Protein AF-A0A7W7CT86-F1 (afdb_monomer)

Secondary structure (DSSP, 8-state):
--------HHHHHHHHHHHHHHHHHHHHHHHHHHHH-GGG---HHHHHHHHHHHHHHHHHHHHHHHHHHHHHHHHH----------

Sequence (86 aa):
MAATAQPDVPAGFANASRALVAAAADLVIGVQRRVIGDANIRTARDNAWAATLEDRARNEARAELTREVAALVARRSPRRHLTPTR

Foldseek 3Di:
DDDDPDPPVVVVVVVVVVVVVVVVVVVVVVVCCVPQNPVRDQDPVNVVVVVVVVVVVVVVVVVVVVVVVVVVVVVPDDPPPPPPDD

Organism: NCBI:txid882441

Mean predicted aligned error: 14.06 Å

Structure (mmCIF, N/CA/C/O backbone):
data_AF-A0A7W7CT86-F1
#
_entry.id   AF-A0A7W7CT86-F1
#
loop_
_atom_site.group_PDB
_atom_site.id
_atom_site.type_symbol
_atom_site.label_atom_id
_atom_site.label_alt_id
_atom_site.label_comp_id
_atom_site.label_asym_id
_atom_site.label_entity_id
_atom_site.label_seq_id
_atom_site.pdbx_PDB_ins_code
_atom_site.Cartn_x
_atom_site.Cartn_y
_atom_site.Cartn_z
_atom_site.occupancy
_atom_site.B_iso_or_equiv
_atom_site.auth_seq_id
_atom_site.auth_comp_id
_atom_site.auth_asym_id
_atom_site.auth_atom_id
_atom_site.pdbx_PDB_model_num
ATOM 1 N N . MET A 1 1 ? 7.830 -17.278 -53.702 1.00 40.91 1 MET A N 1
ATOM 2 C CA . MET A 1 1 ? 7.360 -15.956 -53.236 1.00 40.91 1 MET A CA 1
ATOM 3 C C . MET A 1 1 ? 7.302 -15.997 -51.719 1.00 40.91 1 MET A C 1
ATOM 5 O O . MET A 1 1 ? 6.468 -16.713 -51.186 1.00 40.91 1 MET A O 1
ATOM 9 N N . ALA A 1 2 ? 8.242 -15.344 -51.035 1.00 43.47 2 ALA A N 1
ATOM 10 C CA . ALA A 1 2 ? 8.249 -15.279 -49.575 1.00 43.47 2 ALA A CA 1
ATOM 11 C C . ALA A 1 2 ? 7.283 -14.176 -49.124 1.00 43.47 2 ALA A C 1
ATOM 13 O O . ALA A 1 2 ? 7.429 -13.029 -49.542 1.00 43.47 2 ALA A O 1
ATOM 14 N N . ALA A 1 3 ? 6.288 -14.533 -48.312 1.00 48.59 3 ALA A N 1
ATOM 15 C CA . ALA A 1 3 ? 5.426 -13.565 -47.652 1.00 48.59 3 ALA A CA 1
ATOM 16 C C . ALA A 1 3 ? 6.270 -12.772 -46.649 1.00 48.59 3 ALA A C 1
ATOM 18 O O . ALA A 1 3 ? 6.819 -13.333 -45.701 1.00 48.59 3 ALA A O 1
ATOM 19 N N . THR A 1 4 ? 6.401 -11.469 -46.873 1.00 51.03 4 THR A N 1
ATOM 20 C CA . THR A 1 4 ? 6.932 -10.543 -45.877 1.00 51.03 4 THR A CA 1
ATOM 21 C C . THR A 1 4 ? 5.994 -10.570 -44.674 1.00 51.03 4 THR A C 1
ATOM 23 O O . THR A 1 4 ? 4.853 -10.122 -44.777 1.00 51.03 4 THR A O 1
ATOM 26 N N . ALA A 1 5 ? 6.453 -11.131 -43.552 1.00 60.12 5 ALA A N 1
ATOM 27 C CA . ALA A 1 5 ? 5.768 -11.025 -42.272 1.00 60.12 5 ALA A CA 1
ATOM 28 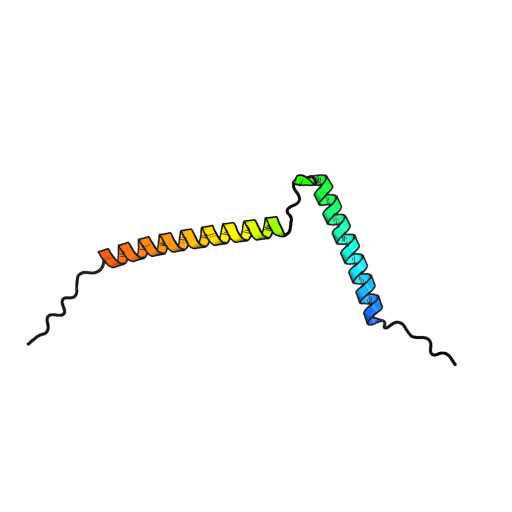C C . ALA A 1 5 ? 5.694 -9.538 -41.907 1.00 60.12 5 ALA A C 1
ATOM 30 O O . 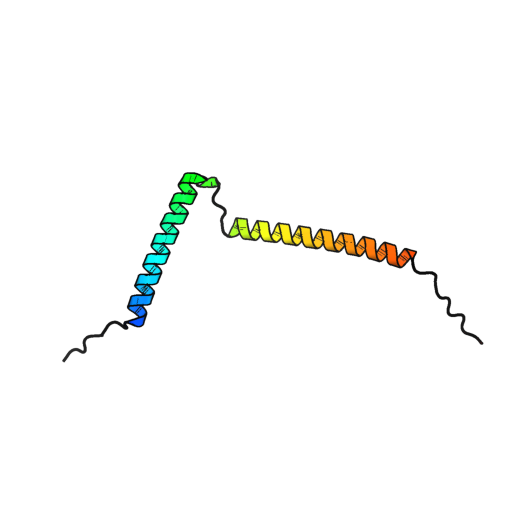ALA A 1 5 ? 6.672 -8.937 -41.464 1.00 60.12 5 ALA A O 1
ATOM 31 N N . GLN A 1 6 ? 4.551 -8.922 -42.192 1.00 59.88 6 GLN A N 1
ATOM 32 C CA . GLN A 1 6 ? 4.285 -7.548 -41.813 1.00 59.88 6 GLN A CA 1
ATOM 33 C C . GLN A 1 6 ? 4.255 -7.515 -40.280 1.00 59.88 6 GLN A C 1
ATOM 35 O O . GLN A 1 6 ? 3.554 -8.341 -39.690 1.00 59.88 6 GLN A O 1
ATOM 40 N N . PRO A 1 7 ? 5.038 -6.647 -39.614 1.00 58.81 7 PRO A N 1
ATOM 41 C CA . PRO A 1 7 ? 4.986 -6.567 -38.166 1.00 58.81 7 PRO A CA 1
ATOM 42 C C . PRO A 1 7 ? 3.555 -6.211 -37.779 1.00 58.81 7 PRO A C 1
ATOM 44 O O . PRO A 1 7 ? 2.988 -5.266 -38.331 1.00 58.81 7 PRO A O 1
ATOM 47 N N . ASP A 1 8 ? 2.972 -6.975 -36.857 1.00 64.00 8 ASP A N 1
ATOM 48 C CA . ASP A 1 8 ? 1.687 -6.635 -36.260 1.00 64.00 8 ASP A CA 1
ATOM 49 C C . ASP A 1 8 ? 1.839 -5.246 -35.623 1.00 64.00 8 ASP A C 1
ATOM 51 O O . ASP A 1 8 ? 2.408 -5.077 -34.543 1.00 64.00 8 ASP A O 1
ATOM 55 N N . VAL A 1 9 ? 1.381 -4.219 -36.338 1.00 63.03 9 VAL A N 1
ATOM 56 C CA . VAL A 1 9 ? 1.467 -2.802 -35.962 1.00 63.03 9 VAL A CA 1
ATOM 57 C C . VAL A 1 9 ? 0.991 -2.547 -34.517 1.00 63.03 9 VAL A C 1
ATOM 59 O O . VAL A 1 9 ? 1.642 -1.762 -33.820 1.00 63.03 9 VAL A O 1
ATOM 62 N N . PRO A 1 10 ? -0.045 -3.241 -33.989 1.00 64.38 10 PRO A N 1
ATOM 63 C CA . PRO A 1 10 ? -0.442 -3.117 -32.584 1.00 64.38 10 PRO A CA 1
ATOM 64 C C . PRO A 1 10 ? 0.657 -3.527 -31.589 1.00 64.38 10 PRO A C 1
ATOM 66 O O . PRO A 1 10 ? 0.812 -2.899 -30.540 1.00 64.38 10 PRO A O 1
ATOM 69 N N . ALA A 1 11 ? 1.458 -4.547 -31.917 1.00 73.38 11 ALA A N 1
ATOM 70 C CA . ALA A 1 11 ? 2.566 -4.997 -31.078 1.00 73.38 11 ALA A CA 1
ATOM 71 C C . ALA A 1 11 ? 3.736 -3.998 -31.096 1.00 73.38 11 ALA A C 1
ATOM 73 O O . ALA A 1 11 ? 4.386 -3.796 -30.069 1.00 73.38 11 ALA A O 1
ATOM 74 N N . GLY A 1 12 ? 3.964 -3.321 -32.227 1.00 77.38 12 GLY A N 1
ATOM 75 C CA . GLY A 1 12 ? 4.987 -2.281 -32.366 1.00 77.38 12 GLY A CA 1
ATOM 76 C C . GLY A 1 12 ? 4.750 -1.084 -31.440 1.00 77.38 12 GLY A C 1
ATOM 77 O O . GLY A 1 12 ? 5.648 -0.701 -30.687 1.00 77.38 12 GLY A O 1
ATOM 78 N N . PHE A 1 13 ? 3.526 -0.545 -31.424 1.00 82.75 13 PHE A N 1
ATOM 79 C CA . PHE A 1 13 ? 3.166 0.557 -30.524 1.00 82.75 13 PHE A CA 1
ATOM 80 C C . PHE A 1 13 ? 3.241 0.146 -29.053 1.00 82.75 13 PHE A C 1
ATOM 82 O O . PHE A 1 13 ? 3.850 0.856 -28.257 1.00 82.75 13 PHE A O 1
ATOM 89 N N . ALA A 1 14 ? 2.706 -1.025 -28.694 1.00 87.94 14 ALA A N 1
ATOM 90 C CA . ALA A 1 14 ? 2.783 -1.522 -27.323 1.00 87.94 14 ALA A CA 1
ATOM 91 C C . ALA A 1 14 ? 4.237 -1.678 -26.840 1.00 87.94 14 ALA A C 1
ATOM 93 O O . ALA A 1 14 ? 4.545 -1.369 -25.689 1.00 87.94 14 ALA A O 1
ATOM 94 N N . ASN A 1 15 ? 5.148 -2.119 -27.709 1.00 88.81 15 ASN A N 1
ATOM 95 C CA . ASN A 1 15 ? 6.563 -2.262 -27.369 1.00 88.81 15 ASN A CA 1
ATOM 96 C C . ASN A 1 15 ? 7.262 -0.909 -27.201 1.00 88.81 15 ASN A C 1
ATOM 98 O O . ASN A 1 15 ? 7.980 -0.725 -26.219 1.00 88.81 15 ASN A O 1
ATOM 102 N N . ALA A 1 16 ? 7.006 0.050 -28.095 1.00 88.62 16 ALA A N 1
ATOM 103 C CA . ALA A 1 16 ? 7.530 1.408 -27.963 1.00 88.62 16 ALA A CA 1
ATOM 104 C C . ALA A 1 16 ? 7.029 2.084 -26.674 1.00 88.62 16 ALA A C 1
ATOM 106 O O . ALA A 1 16 ? 7.814 2.677 -25.935 1.00 88.62 16 ALA A O 1
ATOM 107 N N . SER A 1 17 ? 5.742 1.927 -26.348 1.00 88.50 17 SER A N 1
ATOM 108 C CA . SER A 1 17 ? 5.169 2.434 -25.100 1.00 88.50 17 SER A CA 1
ATOM 109 C C . SER A 1 17 ? 5.797 1.781 -23.867 1.00 88.50 17 SER A C 1
ATOM 111 O O . SER A 1 17 ? 6.146 2.488 -22.927 1.00 88.50 17 SER A O 1
ATOM 113 N N . ARG A 1 18 ? 6.003 0.455 -23.861 1.00 90.31 18 ARG A N 1
ATOM 114 C CA . ARG A 1 18 ? 6.692 -0.232 -22.752 1.00 90.31 18 ARG A CA 1
ATOM 115 C C . ARG A 1 18 ? 8.129 0.250 -22.584 1.00 90.31 18 ARG A C 1
ATOM 117 O O . ARG A 1 18 ? 8.553 0.455 -21.452 1.00 90.31 18 ARG A O 1
ATOM 124 N N . ALA A 1 19 ? 8.854 0.459 -23.682 1.00 95.88 19 ALA A N 1
ATOM 125 C CA . ALA A 1 19 ? 10.220 0.973 -23.642 1.00 95.88 19 ALA A CA 1
ATOM 126 C C . ALA A 1 19 ? 10.274 2.388 -23.049 1.00 95.88 19 ALA A C 1
ATOM 128 O O . ALA A 1 19 ? 11.104 2.661 -22.185 1.00 95.88 19 ALA A O 1
ATOM 129 N N . LEU A 1 20 ? 9.346 3.264 -23.447 1.00 95.81 20 LEU A N 1
ATOM 130 C CA . LEU A 1 20 ? 9.229 4.604 -22.874 1.00 95.81 20 LEU A CA 1
ATOM 131 C C . LEU A 1 20 ? 8.920 4.554 -21.371 1.00 95.81 20 LEU A C 1
ATOM 133 O O . LEU A 1 20 ? 9.552 5.263 -20.591 1.00 95.81 20 LEU A O 1
ATOM 137 N N . VAL A 1 21 ? 7.972 3.706 -20.960 1.00 95.88 21 VAL A N 1
ATOM 138 C CA . VAL A 1 21 ? 7.615 3.534 -19.544 1.00 95.88 21 VAL A CA 1
ATOM 139 C C . VAL A 1 21 ? 8.800 3.001 -18.737 1.00 95.88 21 VAL A C 1
ATOM 141 O O . VAL A 1 21 ? 9.053 3.505 -17.646 1.00 95.88 21 VAL A O 1
ATOM 144 N N . ALA A 1 22 ? 9.552 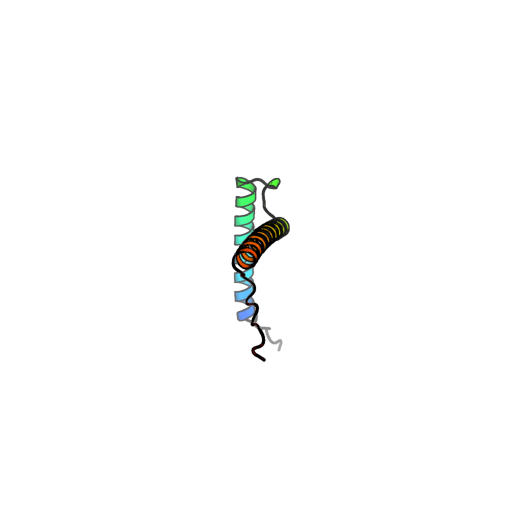2.036 -19.272 1.00 94.50 22 ALA A N 1
ATOM 145 C CA . AL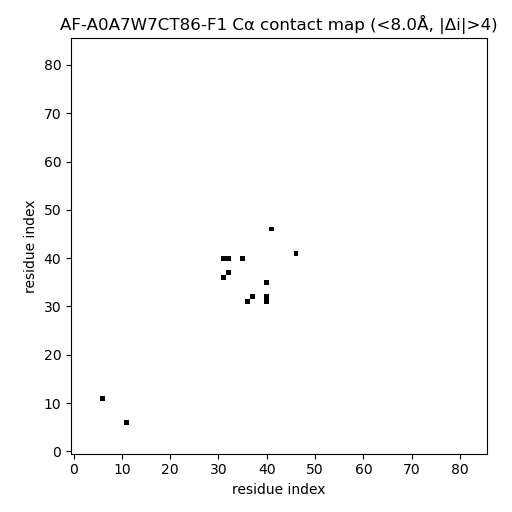A A 1 22 ? 10.755 1.516 -18.627 1.00 94.50 22 ALA A CA 1
ATOM 146 C C . ALA A 1 22 ? 11.814 2.616 -18.444 1.00 94.50 22 ALA A C 1
ATOM 148 O O . ALA A 1 22 ? 12.297 2.819 -17.334 1.00 94.50 22 ALA A O 1
ATOM 149 N N . ALA A 1 23 ? 12.087 3.400 -19.492 1.00 96.12 23 ALA A N 1
ATOM 150 C CA . ALA A 1 23 ? 13.034 4.511 -19.420 1.00 96.12 23 ALA A CA 1
ATOM 151 C C . ALA A 1 23 ? 12.608 5.586 -18.402 1.00 96.12 23 ALA A C 1
ATOM 153 O O . ALA A 1 23 ? 13.436 6.108 -17.654 1.00 96.12 23 ALA A O 1
ATOM 154 N N . ALA A 1 24 ? 11.312 5.902 -18.337 1.00 95.12 24 ALA A N 1
ATOM 155 C CA . ALA A 1 24 ? 10.780 6.833 -17.346 1.00 95.12 24 ALA A CA 1
ATOM 156 C C . ALA A 1 24 ? 10.913 6.285 -15.914 1.00 95.12 24 ALA A C 1
ATOM 158 O O . ALA A 1 24 ? 11.286 7.030 -15.006 1.00 95.12 24 ALA A O 1
ATOM 159 N N . ALA A 1 25 ? 10.646 4.992 -15.706 1.00 92.81 25 ALA A N 1
ATOM 160 C CA . ALA A 1 25 ? 10.809 4.344 -14.408 1.00 92.81 25 ALA A CA 1
ATOM 161 C C . ALA A 1 25 ? 12.274 4.371 -13.942 1.00 92.81 25 ALA A C 1
ATOM 163 O O . ALA A 1 25 ? 12.537 4.740 -12.797 1.00 92.81 25 ALA A O 1
ATOM 164 N N . ASP A 1 26 ? 13.222 4.069 -14.834 1.00 94.12 26 ASP A N 1
ATOM 165 C CA . ASP A 1 26 ? 14.657 4.116 -14.534 1.00 94.12 26 ASP A CA 1
ATOM 166 C C . ASP A 1 26 ? 15.114 5.528 -14.146 1.00 94.12 26 ASP A C 1
ATOM 168 O O . ASP A 1 26 ? 15.858 5.696 -13.176 1.00 94.12 26 ASP A O 1
ATOM 172 N N . LEU A 1 27 ? 14.618 6.559 -14.841 1.00 95.69 27 LEU A N 1
ATOM 173 C CA . LEU A 1 27 ? 14.901 7.954 -14.504 1.00 95.69 27 LEU A CA 1
ATOM 174 C C . LEU A 1 27 ? 14.394 8.308 -13.099 1.00 95.69 27 LEU A C 1
ATOM 176 O O . LEU A 1 27 ? 15.141 8.875 -12.300 1.00 95.69 27 LEU A O 1
ATOM 180 N N . VAL A 1 28 ? 13.141 7.964 -12.782 1.00 90.12 28 VAL A N 1
ATOM 181 C CA . VAL A 1 28 ? 12.539 8.245 -11.468 1.00 90.12 28 VAL A CA 1
ATOM 182 C C . VAL A 1 28 ? 13.304 7.531 -10.357 1.00 90.12 28 VAL A C 1
ATOM 184 O O . VAL A 1 28 ? 13.656 8.160 -9.358 1.00 90.12 28 VAL A O 1
ATOM 187 N N . ILE A 1 29 ? 13.623 6.247 -10.543 1.00 87.81 29 ILE A N 1
ATOM 188 C CA . ILE A 1 29 ? 14.406 5.466 -9.579 1.00 87.81 29 ILE A CA 1
ATOM 189 C C . ILE A 1 29 ? 15.797 6.085 -9.402 1.00 87.81 29 ILE A C 1
ATOM 191 O O . ILE A 1 29 ? 16.263 6.226 -8.271 1.00 87.81 29 ILE A O 1
ATOM 195 N N . GLY A 1 30 ? 16.451 6.497 -10.489 1.00 89.00 30 GLY A N 1
ATOM 196 C CA . GLY A 1 30 ? 17.757 7.154 -10.447 1.00 89.00 30 GLY A CA 1
ATOM 197 C C . GLY A 1 30 ? 17.736 8.460 -9.649 1.00 89.00 30 GLY A C 1
ATOM 198 O O . GLY A 1 30 ? 18.580 8.668 -8.774 1.00 89.00 30 GLY A O 1
ATOM 199 N N . VAL A 1 31 ? 16.735 9.313 -9.884 1.00 90.44 31 VAL A N 1
ATOM 200 C CA . VAL A 1 31 ? 16.536 10.551 -9.113 1.00 90.44 31 VAL A CA 1
ATOM 201 C C . VAL A 1 31 ? 16.271 10.235 -7.642 1.00 90.44 31 VAL A C 1
ATOM 203 O O . VAL A 1 31 ? 16.888 10.837 -6.763 1.00 90.44 31 VAL A O 1
ATOM 206 N N . GLN A 1 32 ? 15.415 9.256 -7.353 1.00 85.25 32 GLN A N 1
ATOM 207 C CA . GLN A 1 32 ? 15.096 8.857 -5.985 1.00 85.25 32 GLN A CA 1
ATOM 208 C C . GLN A 1 32 ? 16.339 8.359 -5.227 1.00 85.25 32 GLN A C 1
ATOM 210 O O . GLN A 1 32 ? 16.566 8.788 -4.093 1.00 85.25 32 GLN A O 1
ATOM 215 N N . ARG A 1 33 ? 17.184 7.530 -5.863 1.00 88.44 33 ARG A N 1
ATOM 216 C CA . ARG A 1 33 ? 18.477 7.080 -5.305 1.00 88.44 33 ARG A CA 1
ATOM 217 C C . ARG A 1 33 ? 19.392 8.254 -5.002 1.00 88.44 33 ARG A C 1
ATOM 219 O O . ARG A 1 33 ? 20.010 8.292 -3.943 1.00 88.44 33 ARG A O 1
ATOM 226 N N . ARG A 1 34 ? 19.465 9.227 -5.913 1.00 90.38 34 ARG A N 1
ATOM 227 C CA . ARG A 1 34 ? 20.324 10.407 -5.761 1.00 90.38 34 ARG A CA 1
ATOM 228 C C . ARG A 1 34 ? 19.893 11.292 -4.591 1.00 90.38 34 ARG A C 1
ATOM 230 O O . ARG A 1 34 ? 20.756 11.799 -3.884 1.00 90.38 34 ARG A O 1
ATOM 237 N N . VAL A 1 35 ? 18.587 11.497 -4.420 1.00 90.69 35 VAL A N 1
ATOM 238 C CA . VAL A 1 35 ? 18.032 12.449 -3.443 1.00 90.69 35 VAL A CA 1
ATOM 239 C C . VAL A 1 35 ? 17.921 11.844 -2.046 1.00 90.69 35 VAL A C 1
ATOM 241 O O . VAL A 1 35 ? 18.278 12.500 -1.073 1.00 90.69 35 VAL A O 1
ATOM 244 N N . ILE A 1 36 ? 17.422 10.611 -1.935 1.00 85.44 36 ILE A N 1
ATOM 245 C CA . ILE A 1 36 ? 17.112 9.989 -0.638 1.00 85.44 36 ILE A CA 1
ATOM 246 C C . ILE A 1 36 ? 18.219 9.000 -0.220 1.00 85.44 36 ILE A C 1
ATOM 248 O O . ILE A 1 36 ? 18.364 8.694 0.960 1.00 85.44 36 ILE A O 1
ATOM 252 N N . GLY A 1 37 ? 19.057 8.544 -1.157 1.00 85.75 37 GLY A N 1
ATOM 253 C CA . GLY A 1 37 ? 20.102 7.546 -0.920 1.00 85.75 37 GLY A CA 1
ATOM 254 C C . GLY A 1 37 ? 19.586 6.112 -1.053 1.00 85.75 37 GLY A C 1
ATOM 255 O O . GLY A 1 37 ? 18.433 5.816 -0.738 1.00 85.75 37 GLY A O 1
ATOM 256 N N . ASP A 1 38 ? 20.456 5.202 -1.499 1.00 80.75 38 ASP A N 1
ATOM 257 C CA . ASP A 1 38 ? 20.094 3.805 -1.793 1.00 80.75 38 ASP A CA 1
ATOM 258 C C . ASP A 1 38 ? 19.485 3.060 -0.597 1.00 80.75 38 ASP A C 1
ATOM 260 O O . ASP A 1 38 ? 18.559 2.271 -0.771 1.00 80.75 38 ASP A O 1
ATOM 264 N N . ALA A 1 39 ? 19.957 3.342 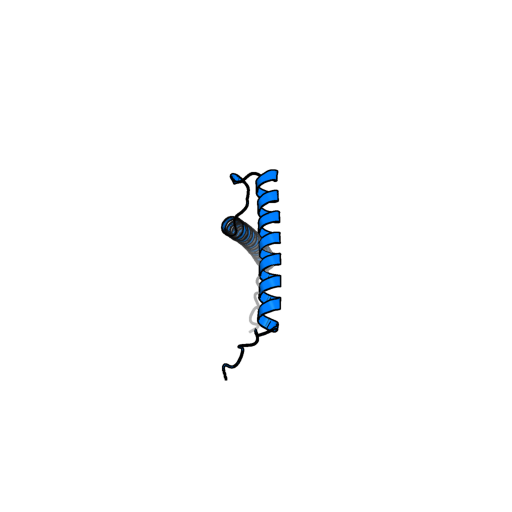0.620 1.00 79.56 39 ALA A N 1
ATOM 265 C CA . ALA A 1 39 ? 19.472 2.704 1.845 1.00 79.56 39 ALA A CA 1
ATOM 266 C C . ALA A 1 39 ? 18.051 3.137 2.255 1.00 79.56 39 ALA A C 1
ATOM 268 O O . ALA A 1 39 ? 17.430 2.478 3.083 1.00 79.56 39 ALA A O 1
ATOM 269 N N . ASN A 1 40 ? 17.536 4.232 1.687 1.00 79.12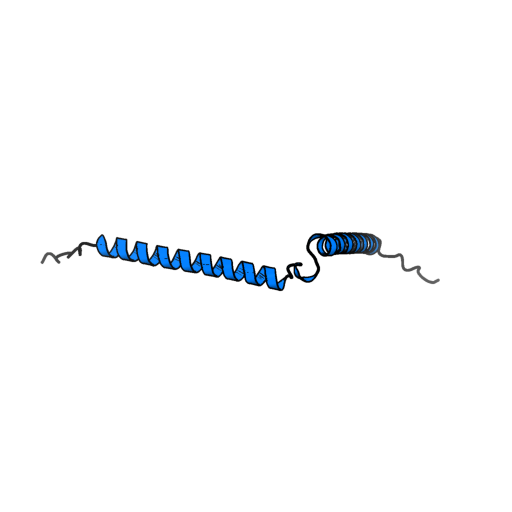 40 ASN A N 1
ATOM 270 C CA . ASN A 1 40 ? 16.260 4.833 2.079 1.00 79.12 40 ASN A CA 1
ATOM 271 C C . ASN A 1 40 ? 15.157 4.650 1.025 1.00 79.12 40 ASN A C 1
ATOM 273 O O . ASN A 1 40 ? 14.049 5.173 1.181 1.00 79.12 40 ASN A O 1
ATOM 277 N N . ILE A 1 41 ? 15.428 3.917 -0.059 1.00 82.25 41 ILE A N 1
ATOM 278 C CA . ILE A 1 41 ? 14.393 3.561 -1.030 1.00 82.25 41 ILE A CA 1
ATOM 279 C C . ILE A 1 41 ? 13.513 2.474 -0.434 1.00 82.25 41 ILE A C 1
ATOM 281 O O . ILE A 1 41 ? 13.931 1.331 -0.269 1.00 82.25 41 ILE A O 1
ATOM 285 N N . ARG A 1 42 ? 12.258 2.834 -0.160 1.00 81.38 42 ARG A N 1
ATOM 286 C CA . ARG A 1 42 ? 11.257 1.882 0.315 1.00 81.38 42 ARG A CA 1
ATOM 287 C C . ARG A 1 42 ? 10.965 0.852 -0.763 1.00 81.38 42 ARG A C 1
ATOM 289 O O . ARG A 1 42 ? 10.514 1.184 -1.860 1.00 81.38 42 ARG A O 1
ATOM 296 N N . THR A 1 43 ? 11.191 -0.407 -0.427 1.00 86.88 43 THR A N 1
ATOM 297 C CA . THR A 1 43 ? 10.853 -1.529 -1.293 1.00 86.88 43 THR A CA 1
ATOM 298 C C . THR A 1 43 ? 9.351 -1.810 -1.246 1.00 86.88 43 THR A C 1
ATOM 300 O O . THR A 1 43 ? 8.641 -1.410 -0.318 1.00 86.88 43 THR A O 1
ATOM 303 N N . ALA A 1 44 ? 8.848 -2.566 -2.226 1.00 85.69 44 ALA A N 1
ATOM 304 C CA . ALA A 1 44 ? 7.474 -3.069 -2.189 1.00 85.69 44 ALA A CA 1
ATOM 305 C C . ALA A 1 44 ? 7.180 -3.837 -0.884 1.00 85.69 44 ALA A C 1
ATOM 307 O O . ALA A 1 44 ? 6.087 -3.724 -0.328 1.00 85.69 44 ALA A O 1
ATOM 308 N N . ARG A 1 45 ? 8.181 -4.551 -0.351 1.00 85.44 45 ARG A N 1
ATOM 309 C CA . ARG A 1 45 ? 8.104 -5.237 0.942 1.00 85.44 45 ARG A CA 1
ATOM 310 C C . ARG A 1 45 ? 7.917 -4.254 2.099 1.00 85.44 45 ARG A C 1
ATOM 312 O O . ARG A 1 45 ? 7.048 -4.481 2.937 1.00 85.44 45 ARG A O 1
ATOM 319 N N . ASP A 1 46 ? 8.676 -3.161 2.131 1.00 87.31 46 ASP A N 1
ATOM 320 C CA . ASP A 1 46 ? 8.584 -2.154 3.202 1.00 87.31 46 ASP A CA 1
ATOM 321 C C . ASP A 1 46 ? 7.240 -1.419 3.183 1.00 87.31 46 ASP A C 1
ATOM 323 O O . ASP A 1 46 ? 6.709 -1.020 4.222 1.00 87.31 46 ASP A O 1
ATOM 327 N N . ASN A 1 47 ? 6.660 -1.250 1.997 1.00 88.94 47 ASN A N 1
ATOM 328 C CA . ASN A 1 47 ? 5.325 -0.682 1.841 1.00 88.94 47 ASN A CA 1
ATOM 329 C C . ASN A 1 47 ? 4.246 -1.652 2.336 1.00 88.94 47 ASN A C 1
ATOM 331 O O . ASN A 1 47 ? 3.382 -1.254 3.117 1.00 88.94 47 ASN A O 1
ATOM 335 N N . ALA A 1 48 ? 4.331 -2.930 1.956 1.00 94.25 48 ALA A N 1
ATOM 336 C CA . ALA A 1 48 ? 3.398 -3.958 2.416 1.00 94.25 48 ALA A CA 1
ATOM 337 C C . ALA A 1 48 ? 3.446 -4.145 3.942 1.00 94.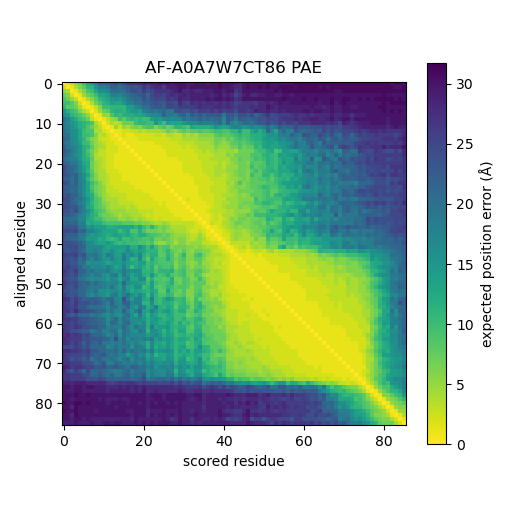25 48 ALA A C 1
ATOM 339 O O . ALA A 1 48 ? 2.410 -4.292 4.596 1.00 94.25 48 ALA A O 1
ATOM 340 N N . TRP A 1 49 ? 4.645 -4.092 4.527 1.00 93.19 49 TRP A N 1
ATOM 341 C CA . TRP A 1 49 ? 4.808 -4.180 5.974 1.00 93.19 49 TRP A CA 1
ATOM 342 C C . TRP A 1 49 ? 4.179 -2.987 6.700 1.00 93.19 49 TRP A C 1
ATOM 344 O O . TRP A 1 49 ? 3.457 -3.185 7.676 1.00 93.19 49 TRP A O 1
ATOM 354 N N . ALA A 1 50 ? 4.377 -1.764 6.199 1.00 95.69 50 ALA A N 1
ATOM 355 C CA . ALA A 1 50 ? 3.744 -0.578 6.771 1.00 95.69 50 ALA A CA 1
ATOM 356 C C . ALA A 1 50 ? 2.211 -0.640 6.692 1.00 95.69 50 ALA A C 1
ATOM 358 O O . ALA A 1 50 ? 1.549 -0.396 7.696 1.00 95.69 50 ALA A O 1
ATOM 359 N N . ALA A 1 51 ? 1.653 -1.057 5.551 1.00 95.94 51 ALA A N 1
ATOM 360 C CA . ALA A 1 51 ? 0.208 -1.245 5.412 1.00 95.94 51 ALA A CA 1
ATOM 361 C C . ALA A 1 51 ? -0.335 -2.271 6.423 1.00 95.94 51 ALA A C 1
ATOM 363 O O . ALA A 1 51 ? -1.350 -2.035 7.073 1.00 95.94 51 ALA A O 1
ATOM 364 N N . THR A 1 52 ? 0.395 -3.372 6.634 1.00 96.62 52 THR A N 1
ATOM 365 C CA . THR A 1 52 ? 0.034 -4.387 7.636 1.00 96.62 52 THR A CA 1
ATOM 366 C C . THR A 1 52 ? 0.037 -3.814 9.055 1.0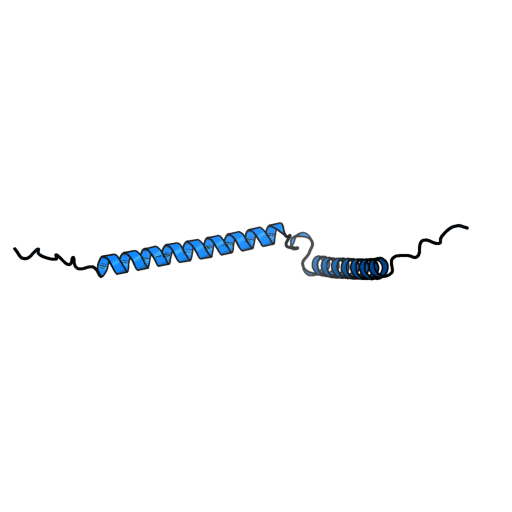0 96.62 52 THR A C 1
ATOM 368 O O . THR A 1 52 ? -0.839 -4.140 9.855 1.00 96.62 52 THR A O 1
ATOM 371 N N . LEU A 1 53 ? 1.023 -2.979 9.397 1.00 97.69 53 LEU A N 1
ATOM 372 C CA . LEU A 1 53 ? 1.081 -2.329 10.708 1.00 97.69 53 LEU A CA 1
ATOM 373 C C . LEU A 1 53 ? -0.092 -1.370 10.916 1.00 97.69 53 LEU A C 1
ATOM 375 O O . LEU A 1 53 ? -0.705 -1.390 11.982 1.00 97.69 53 LEU A O 1
ATOM 379 N N . GLU A 1 54 ? -0.448 -0.586 9.901 1.00 97.62 54 GLU A N 1
ATOM 380 C CA . GLU A 1 54 ? -1.627 0.277 9.969 1.00 97.62 54 GLU A CA 1
ATOM 381 C C . GLU A 1 54 ? -2.919 -0.528 10.142 1.00 97.62 54 GLU A C 1
ATOM 383 O O . GLU A 1 54 ? -3.777 -0.153 10.940 1.00 97.62 54 GLU A O 1
ATOM 388 N N . ASP A 1 55 ? -3.058 -1.659 9.449 1.00 97.50 55 ASP A N 1
ATOM 389 C CA . ASP A 1 55 ? -4.221 -2.536 9.601 1.00 97.50 55 ASP A CA 1
ATOM 390 C C . ASP A 1 55 ? -4.311 -3.142 11.001 1.00 97.50 55 ASP A C 1
ATOM 392 O O . ASP A 1 55 ? -5.400 -3.213 11.577 1.00 97.50 55 ASP A O 1
ATOM 396 N N . ARG A 1 56 ? -3.174 -3.523 11.594 1.00 97.50 56 ARG A N 1
ATOM 397 C CA . ARG A 1 56 ? -3.135 -3.966 12.995 1.00 97.50 56 ARG A CA 1
ATOM 398 C C . ARG A 1 56 ? -3.579 -2.854 13.940 1.00 97.50 56 ARG A C 1
ATOM 400 O O . ARG A 1 56 ? -4.465 -3.099 14.753 1.00 97.50 56 ARG A O 1
ATOM 407 N N . ALA A 1 57 ? -3.070 -1.636 13.770 1.00 98.25 57 ALA A N 1
ATOM 408 C CA . ALA A 1 57 ? -3.469 -0.491 14.588 1.00 98.25 57 ALA A CA 1
ATOM 409 C C . ALA A 1 57 ? -4.974 -0.180 14.460 1.00 98.25 57 ALA A C 1
ATOM 411 O O . ALA A 1 57 ? -5.658 0.050 15.458 1.00 98.25 57 ALA A O 1
ATOM 412 N N . ARG A 1 58 ? -5.532 -0.239 13.239 1.00 97.25 58 ARG A N 1
ATOM 413 C CA . ARG A 1 58 ? -6.983 -0.095 13.007 1.00 97.25 58 ARG A CA 1
ATOM 414 C C . ARG A 1 58 ? -7.781 -1.185 13.724 1.00 97.25 58 ARG A C 1
ATOM 416 O O . ARG A 1 58 ? -8.841 -0.898 14.280 1.00 97.25 58 ARG A O 1
ATOM 423 N N . ASN A 1 59 ? -7.298 -2.425 13.709 1.00 97.62 59 ASN A N 1
ATOM 424 C CA . ASN A 1 59 ? -7.957 -3.540 14.385 1.00 97.62 59 ASN A CA 1
ATOM 425 C C . ASN A 1 59 ? -7.902 -3.406 15.912 1.00 97.62 59 ASN A C 1
ATOM 427 O O . ASN A 1 59 ? -8.914 -3.640 16.567 1.00 97.62 59 ASN A O 1
ATOM 431 N N . GLU A 1 60 ? -6.773 -2.974 16.472 1.00 98.31 60 GLU A N 1
ATOM 432 C CA . GLU A 1 60 ? -6.632 -2.696 17.906 1.00 98.31 60 GLU A CA 1
ATOM 433 C C . GLU A 1 60 ? -7.580 -1.580 18.360 1.00 98.31 60 GLU A C 1
ATOM 435 O O . GLU A 1 60 ? -8.318 -1.755 19.329 1.00 98.31 60 GLU A O 1
ATOM 440 N N . ALA A 1 61 ? -7.657 -0.479 17.607 1.00 97.75 61 ALA A N 1
ATOM 441 C CA . ALA A 1 61 ? -8.586 0.613 17.895 1.00 97.75 61 ALA A CA 1
ATOM 442 C C . ALA A 1 61 ? -10.059 0.160 17.853 1.00 97.75 61 ALA A C 1
ATOM 444 O O . ALA A 1 61 ? -10.858 0.529 18.715 1.00 97.75 61 ALA A O 1
ATOM 445 N N . ARG A 1 62 ? -10.430 -0.684 16.878 1.00 98.00 62 ARG A N 1
ATOM 446 C CA . ARG A 1 62 ? -11.778 -1.280 16.798 1.00 98.00 62 ARG A CA 1
ATOM 447 C C . ARG A 1 62 ? -12.065 -2.211 17.972 1.00 98.00 62 ARG A C 1
ATOM 449 O O . ARG A 1 62 ? -13.188 -2.213 18.481 1.00 98.00 62 ARG A O 1
ATOM 456 N N . ALA A 1 63 ? -11.081 -3.005 18.387 1.00 98.06 63 ALA A N 1
ATOM 457 C CA . ALA A 1 63 ? -11.215 -3.894 19.532 1.00 98.06 63 ALA A CA 1
ATOM 458 C C . ALA A 1 63 ? -11.439 -3.093 20.821 1.00 98.06 63 ALA A C 1
ATOM 460 O O . ALA A 1 63 ? -12.331 -3.439 21.594 1.00 98.06 63 ALA A O 1
ATOM 461 N N . GLU A 1 64 ? -10.706 -1.993 21.016 1.00 97.94 64 GLU A N 1
ATOM 462 C CA . GLU A 1 64 ? -10.896 -1.108 22.167 1.00 97.94 64 GLU A CA 1
ATOM 463 C C . GLU A 1 64 ? -12.299 -0.508 22.203 1.00 97.94 64 GLU A C 1
ATOM 465 O O . GLU A 1 64 ? -13.027 -0.707 23.174 1.00 97.94 64 GLU A O 1
ATOM 470 N N . LEU A 1 65 ? -12.734 0.106 21.101 1.00 97.94 65 LEU A N 1
ATOM 471 C CA . LEU A 1 65 ? -14.083 0.660 20.996 1.00 97.94 65 LEU A CA 1
ATOM 472 C C . LEU A 1 65 ? -15.158 -0.399 21.280 1.00 97.94 65 LEU A C 1
ATOM 474 O O . LEU A 1 65 ? -16.141 -0.135 21.970 1.00 97.94 65 LEU A O 1
ATOM 478 N N . THR A 1 66 ? -14.970 -1.619 20.774 1.00 97.62 66 THR A N 1
ATOM 479 C CA . THR A 1 66 ? -15.900 -2.729 21.024 1.00 97.62 66 THR A CA 1
ATOM 480 C C . THR A 1 66 ? -15.981 -3.062 22.516 1.00 97.62 66 THR A C 1
ATOM 482 O O . THR A 1 66 ? -17.078 -3.290 23.030 1.00 97.62 66 THR A O 1
ATOM 485 N N . ARG A 1 67 ? -14.847 -3.052 23.233 1.00 97.44 67 ARG A N 1
ATOM 486 C CA . ARG A 1 67 ? -14.810 -3.265 24.690 1.00 97.44 67 ARG A CA 1
ATOM 487 C C . ARG A 1 67 ? -15.530 -2.152 25.444 1.00 97.44 67 ARG A C 1
ATOM 489 O O . ARG A 1 67 ? -16.345 -2.448 26.319 1.00 97.44 67 ARG A O 1
ATOM 496 N N . GLU A 1 68 ? -15.281 -0.895 25.091 1.00 97.56 68 GLU A N 1
ATOM 497 C CA . GLU A 1 68 ? -15.940 0.257 25.716 1.00 97.56 68 GLU A CA 1
ATOM 498 C C . GLU A 1 68 ? -17.460 0.235 25.499 1.00 97.56 68 GLU A C 1
ATOM 500 O O . GLU A 1 68 ? -18.234 0.399 26.448 1.00 97.56 68 GLU A O 1
ATOM 505 N N . VAL A 1 69 ? -17.908 -0.052 24.271 1.00 96.50 69 VAL A N 1
ATOM 506 C CA . VAL A 1 69 ? -19.335 -0.183 23.937 1.00 96.50 69 VAL A CA 1
ATOM 507 C C . VAL A 1 69 ? -19.976 -1.334 24.712 1.00 96.50 69 VAL A C 1
ATOM 509 O O . VAL A 1 69 ? -21.058 -1.162 25.277 1.00 96.50 69 VAL A O 1
ATOM 512 N N . ALA A 1 70 ? -19.315 -2.490 24.803 1.00 95.81 70 ALA A N 1
ATOM 513 C CA . ALA A 1 70 ? -19.814 -3.617 25.589 1.00 95.81 70 ALA A CA 1
ATOM 514 C C . ALA A 1 70 ? -19.966 -3.250 27.077 1.00 95.81 70 ALA A C 1
ATOM 516 O O . ALA A 1 70 ? -20.992 -3.559 27.690 1.00 95.81 70 ALA A O 1
ATOM 517 N N . ALA A 1 71 ? -18.994 -2.532 27.646 1.00 95.38 71 ALA A N 1
ATOM 518 C CA . ALA A 1 71 ? -19.063 -2.050 29.022 1.00 95.38 71 ALA A CA 1
ATOM 519 C C . ALA A 1 71 ? -20.216 -1.050 29.230 1.00 95.38 71 ALA A C 1
ATOM 521 O O . ALA A 1 71 ? -20.913 -1.114 30.246 1.00 95.38 71 ALA A O 1
ATOM 522 N N . LEU A 1 72 ? -20.458 -0.155 28.268 1.00 95.31 72 LEU A N 1
ATOM 523 C CA . LEU A 1 72 ? -21.574 0.790 28.310 1.00 95.31 72 LEU A CA 1
ATOM 524 C C . LEU A 1 72 ? -22.932 0.072 28.266 1.00 95.31 72 LEU A C 1
ATOM 526 O O . LEU A 1 72 ? -23.824 0.389 29.056 1.00 95.31 72 LEU A O 1
ATOM 530 N N . VAL A 1 73 ? -23.086 -0.918 27.383 1.00 94.69 73 VAL A N 1
ATOM 531 C CA . VAL A 1 73 ? -24.311 -1.729 27.275 1.00 94.69 73 VAL A CA 1
ATOM 532 C C . VAL A 1 73 ? -24.563 -2.518 28.559 1.00 94.69 73 VAL A C 1
ATOM 534 O O . VAL A 1 73 ? -25.683 -2.499 29.071 1.00 94.69 73 VAL A O 1
ATOM 537 N N . ALA A 1 74 ? -23.530 -3.147 29.127 1.00 92.81 74 ALA A N 1
ATOM 538 C CA . ALA A 1 74 ? -23.641 -3.885 30.384 1.00 92.81 74 ALA A CA 1
ATOM 539 C C . ALA A 1 74 ? -24.112 -2.986 31.541 1.00 92.81 74 ALA A C 1
ATOM 541 O O . ALA A 1 74 ? -24.966 -3.389 32.329 1.00 92.81 74 ALA A O 1
ATOM 542 N N . ARG A 1 75 ? -23.617 -1.742 31.608 1.00 88.69 75 ARG A N 1
ATOM 543 C CA . ARG A 1 75 ? -24.053 -0.740 32.598 1.00 88.69 75 ARG A CA 1
ATOM 544 C C . ARG A 1 75 ? -25.487 -0.260 32.369 1.00 88.69 75 ARG A C 1
ATOM 546 O O . ARG A 1 75 ? -26.188 0.032 33.332 1.00 88.69 75 ARG A O 1
ATOM 553 N N . ARG A 1 76 ? -25.929 -0.167 31.110 1.00 80.56 76 ARG A N 1
ATOM 554 C CA . ARG A 1 76 ? -27.266 0.324 30.733 1.00 80.56 76 ARG A CA 1
ATOM 555 C C . ARG A 1 76 ? -28.373 -0.718 30.893 1.00 80.56 76 ARG A C 1
ATOM 557 O O . ARG A 1 76 ? -29.531 -0.358 30.730 1.00 80.56 76 ARG A O 1
ATOM 564 N N . SER A 1 77 ? -28.069 -1.978 31.194 1.00 63.00 77 SER A N 1
ATOM 565 C CA . SER A 1 77 ? -29.075 -3.039 31.264 1.00 63.00 77 SER A CA 1
ATOM 566 C C . SER A 1 77 ? -29.633 -3.211 32.690 1.00 63.00 77 SER A C 1
ATOM 568 O O . SER A 1 77 ? -29.110 -4.040 33.438 1.00 63.00 77 SER A O 1
ATOM 570 N N . PRO A 1 78 ? -30.720 -2.521 33.111 1.00 60.00 78 PRO A N 1
ATOM 571 C CA . PRO A 1 78 ? -31.532 -3.050 34.190 1.00 60.00 78 PRO A CA 1
ATOM 572 C C . PRO A 1 78 ? -32.160 -4.332 33.649 1.00 60.00 78 PRO A C 1
ATOM 574 O O . PRO A 1 78 ? -32.792 -4.328 32.590 1.00 60.00 78 PRO A O 1
ATOM 577 N N . ARG A 1 79 ? -31.964 -5.450 34.352 1.00 63.00 79 ARG A N 1
ATOM 578 C CA . ARG A 1 79 ? -32.722 -6.677 34.107 1.00 63.00 79 ARG A CA 1
ATOM 579 C C . ARG A 1 79 ? -34.199 -6.297 33.997 1.00 63.00 79 ARG A C 1
ATOM 581 O O . ARG A 1 79 ? -34.831 -5.999 35.008 1.00 63.00 79 ARG A O 1
ATOM 588 N N . ARG A 1 80 ? -34.769 -6.341 32.790 1.00 60.53 80 ARG A N 1
ATOM 589 C CA . ARG A 1 80 ? -36.207 -6.556 32.646 1.00 60.53 80 ARG A CA 1
ATOM 590 C C . ARG A 1 80 ? -36.442 -7.971 33.156 1.00 60.53 80 ARG A C 1
ATOM 592 O O . ARG A 1 80 ? -36.418 -8.930 32.393 1.00 60.53 80 ARG A O 1
ATOM 599 N N . HIS A 1 81 ? -36.612 -8.098 34.469 1.00 60.34 81 HIS A N 1
ATOM 600 C CA . HIS A 1 81 ? -37.423 -9.165 35.019 1.00 60.34 81 HIS A CA 1
ATOM 601 C C . HIS A 1 81 ? -38.810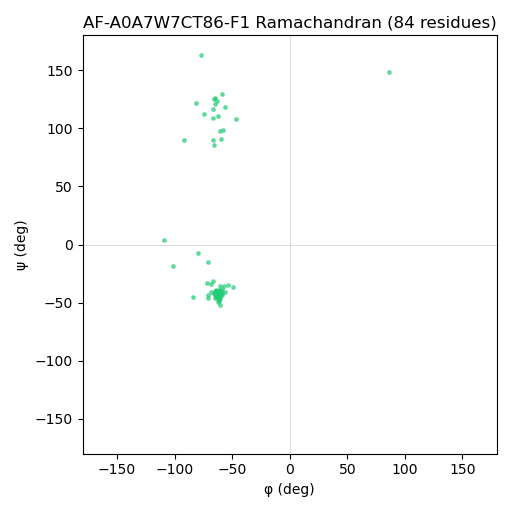 -8.944 34.420 1.00 60.34 81 HIS A C 1
ATOM 603 O O . HIS A 1 81 ? -39.605 -8.155 34.919 1.00 60.34 81 HIS A O 1
ATOM 609 N N . LEU A 1 82 ? -39.052 -9.566 33.269 1.00 64.75 82 LEU A N 1
ATOM 610 C CA . LEU A 1 82 ? -40.402 -9.842 32.823 1.00 64.75 82 LEU A CA 1
ATOM 611 C C . LEU A 1 82 ? -40.923 -10.858 33.830 1.00 64.75 82 LEU A C 1
ATOM 613 O O . LEU A 1 82 ? -40.663 -12.054 33.718 1.00 64.75 82 LEU A O 1
ATOM 617 N N . THR A 1 83 ? -41.535 -10.351 34.895 1.00 63.16 83 THR A N 1
ATOM 618 C CA . THR A 1 83 ? -42.290 -11.164 35.836 1.00 63.16 83 THR A CA 1
ATOM 619 C C . THR A 1 83 ? -43.344 -11.896 35.006 1.00 63.16 83 THR A C 1
ATOM 621 O O . THR A 1 83 ? -44.145 -11.220 34.356 1.00 63.16 83 THR A O 1
ATOM 624 N N . PRO A 1 84 ? -43.350 -13.238 34.958 1.00 64.88 84 PRO A N 1
ATOM 625 C CA . PRO A 1 84 ? -44.441 -13.951 34.325 1.00 64.88 84 PRO A CA 1
ATOM 626 C C . PRO A 1 84 ? -45.673 -13.698 35.192 1.00 64.88 84 PRO A C 1
ATOM 628 O O . PRO A 1 84 ? -45.738 -14.154 36.335 1.00 64.88 84 PRO A O 1
ATOM 631 N N . THR A 1 85 ? -46.608 -12.896 34.691 1.00 70.00 85 THR A N 1
ATOM 632 C CA . THR A 1 85 ? -47.938 -12.778 35.287 1.00 70.00 85 THR A CA 1
ATOM 633 C C . THR A 1 85 ? -48.619 -14.135 35.183 1.00 70.00 85 THR A C 1
ATOM 635 O O . THR A 1 85 ? -48.665 -14.730 34.106 1.00 70.00 85 THR A O 1
ATOM 638 N N . ARG A 1 86 ? -49.030 -14.622 36.352 1.00 61.06 86 ARG A N 1
ATOM 639 C CA . ARG A 1 86 ? -49.625 -15.929 36.614 1.00 61.06 86 ARG A CA 1
ATOM 640 C C . ARG A 1 86 ? -51.081 -15.978 36.174 1.00 61.06 86 ARG A C 1
ATOM 642 O O . ARG A 1 86 ? -51.732 -14.913 36.254 1.00 61.06 86 ARG A O 1
#

Radius of gyration: 30.96 Å; Cα contacts (8 Å, |Δi|>4): 7; chains: 1; bounding box: 70×28×90 Å

Solvent-accessible surface area (backbone atoms only — not comparable to full-atom values): 5232 Å² total; per-residue (Å²): 135,83,80,78,82,70,76,61,61,72,57,54,54,54,49,53,52,50,52,51,51,51,54,52,51,53,51,52,53,51,51,47,36,71,74,65,32,74,92,64,63,80,45,75,65,57,50,51,51,50,54,50,52,51,52,50,52,54,50,52,55,51,52,50,52,52,52,54,51,51,53,52,52,62,72,69,56,75,80,78,74,74,72,79,84,128

pLDDT: mean 83.94, std 15.05, range [40.91, 98.31]